Protein AF-A0ABC8UVY9-F1 (afdb_monomer_lite)

Foldseek 3Di:
DDDDDDPDDPPPPPPPPVVLVVVLVVLVVLLVVLVVVLVVLVPPPQDPPPPPDDDDDDDGRFPWDWDDDPPDTDTDGSVVSNVVSVVSNVVSVVVSVVSVVD

Structure (mmCIF, N/CA/C/O backbone):
data_AF-A0ABC8UVY9-F1
#
_entry.id   AF-A0ABC8UVY9-F1
#
loop_
_atom_site.group_PDB
_atom_site.id
_atom_site.type_symbol
_atom_site.label_atom_id
_atom_site.label_alt_id
_atom_site.label_comp_id
_atom_site.label_asym_id
_atom_site.label_entity_id
_atom_site.label_seq_id
_atom_site.pdbx_PDB_ins_code
_atom_site.Cartn_x
_atom_site.Cartn_y
_atom_site.Cartn_z
_atom_site.occupancy
_atom_site.B_iso_or_equiv
_atom_site.auth_seq_id
_atom_site.auth_comp_id
_atom_site.auth_asym_id
_atom_site.auth_atom_id
_atom_site.pdbx_PDB_model_num
ATOM 1 N N . MET A 1 1 ? -3.725 -18.138 -69.171 1.00 48.66 1 MET A N 1
ATOM 2 C CA . MET A 1 1 ? -2.659 -18.462 -68.197 1.00 48.66 1 MET A CA 1
ATOM 3 C C . MET A 1 1 ? -1.925 -17.174 -67.850 1.00 48.66 1 MET A C 1
ATOM 5 O O . MET A 1 1 ? -1.308 -16.625 -68.746 1.00 48.66 1 MET A O 1
ATOM 9 N N . ALA A 1 2 ? -2.069 -16.676 -66.618 1.00 41.44 2 ALA A N 1
ATOM 10 C CA . ALA A 1 2 ? -1.192 -15.714 -65.918 1.00 41.44 2 ALA A CA 1
ATOM 11 C C . ALA A 1 2 ? -1.902 -15.390 -64.587 1.00 41.44 2 ALA A C 1
ATOM 13 O O . ALA A 1 2 ? -2.942 -14.745 -64.586 1.00 41.44 2 ALA A O 1
ATOM 14 N N . ALA A 1 3 ? -1.631 -16.167 -63.540 1.00 43.88 3 ALA A N 1
ATOM 15 C CA . ALA A 1 3 ? -0.644 -15.879 -62.495 1.00 43.88 3 ALA A CA 1
ATOM 16 C C . ALA A 1 3 ? -1.180 -14.877 -61.452 1.00 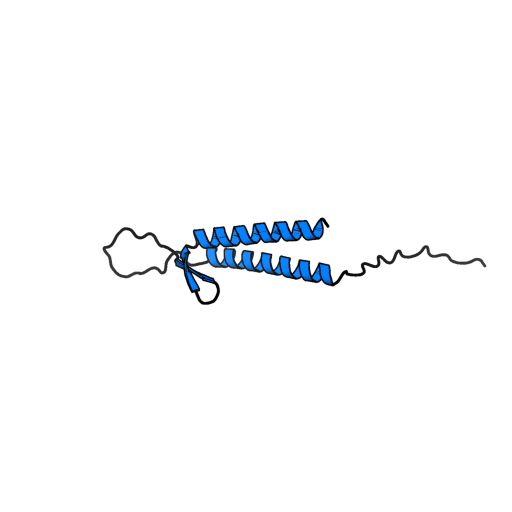43.88 3 ALA A C 1
ATOM 18 O O . ALA A 1 3 ? -1.256 -13.672 -61.662 1.00 43.88 3 ALA A O 1
ATOM 19 N N . THR A 1 4 ? -1.578 -15.468 -60.330 1.00 51.69 4 THR A N 1
ATOM 20 C CA . THR A 1 4 ? -1.939 -14.895 -59.035 1.00 51.69 4 THR A CA 1
ATOM 21 C C . THR A 1 4 ? -0.846 -14.008 -58.441 1.00 51.69 4 THR A C 1
ATOM 23 O O . THR A 1 4 ? 0.312 -14.416 -58.428 1.00 51.69 4 THR A O 1
ATOM 26 N N . SER A 1 5 ? -1.248 -12.912 -57.795 1.00 52.75 5 SER A N 1
ATOM 27 C CA . SER A 1 5 ? -0.478 -12.279 -56.717 1.00 52.75 5 SER A CA 1
ATOM 28 C C . SER A 1 5 ? -1.435 -11.874 -55.591 1.00 52.75 5 SER A C 1
ATOM 30 O O . SER A 1 5 ? -2.136 -10.874 -55.740 1.00 52.75 5 SER A O 1
ATOM 32 N N . PRO A 1 6 ? -1.518 -12.614 -54.472 1.00 52.72 6 PRO A N 1
ATOM 33 C CA . PRO A 1 6 ? -2.095 -12.073 -53.254 1.00 52.72 6 PRO A CA 1
ATOM 34 C C . PRO A 1 6 ? -1.045 -11.173 -52.598 1.00 52.72 6 PRO A C 1
ATOM 36 O O . PRO A 1 6 ? 0.035 -11.624 -52.212 1.00 52.72 6 PRO A O 1
ATOM 39 N N . SER A 1 7 ? -1.347 -9.881 -52.516 1.00 50.53 7 SER A N 1
ATOM 40 C CA . SER A 1 7 ? -0.548 -8.913 -51.772 1.00 50.53 7 SER A CA 1
ATOM 41 C C . SER A 1 7 ? -0.437 -9.362 -50.315 1.00 50.53 7 SER A C 1
ATOM 43 O O . SER A 1 7 ? -1.432 -9.594 -49.634 1.00 50.53 7 SER A O 1
ATOM 45 N N . SER A 1 8 ? 0.812 -9.529 -49.898 1.00 56.16 8 SER A N 1
ATOM 46 C CA . SER A 1 8 ? 1.312 -9.911 -48.583 1.00 56.16 8 SER A CA 1
ATOM 47 C C . SER A 1 8 ? 0.439 -9.467 -47.406 1.00 56.16 8 SER A C 1
ATOM 49 O O . SER A 1 8 ? 0.294 -8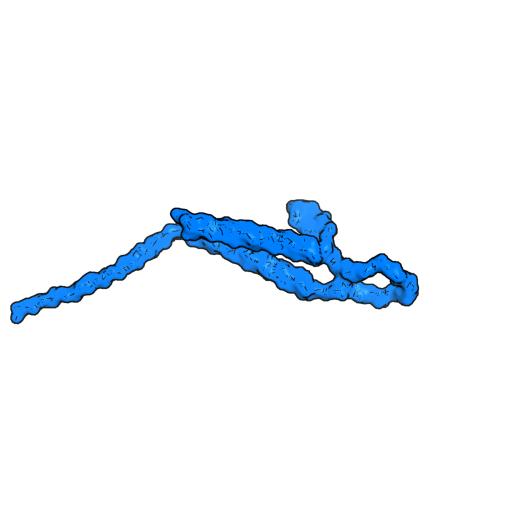.269 -47.157 1.00 56.16 8 SER A O 1
ATOM 51 N N . LEU A 1 9 ? -0.042 -10.447 -46.628 1.00 52.34 9 LEU A N 1
ATOM 52 C CA . LEU A 1 9 ? -0.383 -10.243 -45.223 1.00 52.34 9 LEU A CA 1
ATOM 53 C C . LEU A 1 9 ? 0.846 -9.647 -44.531 1.00 52.34 9 LEU A C 1
ATOM 55 O O . LEU A 1 9 ? 1.870 -10.313 -44.374 1.00 52.34 9 LEU A O 1
ATOM 59 N N . SER A 1 10 ? 0.733 -8.398 -44.098 1.00 52.00 10 SER A N 1
ATOM 60 C CA . SER A 1 10 ? 1.587 -7.823 -43.071 1.00 52.00 10 SER A CA 1
ATOM 61 C C . SER A 1 10 ? 1.306 -8.571 -41.772 1.00 52.00 10 SER A C 1
ATOM 63 O O . SER A 1 10 ? 0.450 -8.206 -40.970 1.00 52.00 10 SER A O 1
ATOM 65 N N . GLN A 1 11 ? 2.020 -9.679 -41.596 1.00 47.72 11 GLN A N 1
ATOM 66 C CA . GLN A 1 11 ? 2.151 -10.352 -40.321 1.00 47.72 11 GLN A CA 1
ATOM 67 C C . GLN A 1 11 ? 2.800 -9.336 -39.376 1.00 47.72 11 GLN A C 1
ATOM 69 O O . GLN A 1 11 ? 4.002 -9.082 -39.437 1.00 47.72 11 GLN A O 1
ATOM 74 N N . ALA A 1 12 ? 1.968 -8.671 -38.574 1.00 45.03 12 ALA A N 1
ATOM 75 C CA . ALA A 1 12 ? 2.414 -7.856 -37.463 1.00 45.03 12 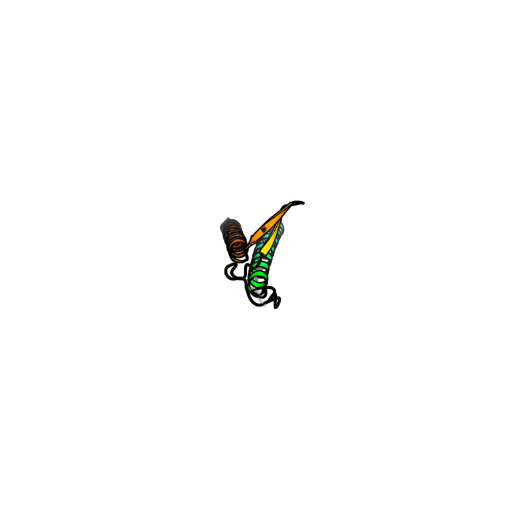ALA A CA 1
ATOM 76 C C . ALA A 1 12 ? 3.086 -8.806 -36.472 1.00 45.03 12 ALA A C 1
ATOM 78 O O . ALA A 1 12 ? 2.446 -9.401 -35.607 1.00 45.03 12 ALA A O 1
ATOM 79 N N . SER A 1 13 ? 4.385 -9.005 -36.659 1.00 51.16 13 SER A N 1
ATOM 80 C CA . SER A 1 13 ? 5.255 -9.650 -35.695 1.00 51.16 13 SER A CA 1
ATOM 81 C C . SER A 1 13 ? 5.330 -8.746 -34.469 1.00 51.16 13 SER A C 1
ATOM 83 O O . SER A 1 13 ? 6.254 -7.951 -34.327 1.00 51.16 13 SER A O 1
ATOM 85 N N . THR A 1 14 ? 4.350 -8.838 -33.570 1.00 55.94 14 THR A N 1
ATOM 86 C CA . THR A 1 14 ? 4.537 -8.418 -32.181 1.00 55.94 14 THR A CA 1
ATOM 87 C C . THR A 1 14 ? 5.421 -9.471 -31.531 1.00 55.94 14 THR A C 1
ATOM 89 O O . THR A 1 14 ? 4.949 -10.389 -30.861 1.00 55.94 14 THR A O 1
ATOM 92 N N . THR A 1 15 ? 6.723 -9.392 -31.797 1.00 51.47 15 THR A N 1
ATOM 93 C CA . THR A 1 15 ? 7.723 -10.025 -30.945 1.00 51.47 15 THR A CA 1
ATOM 94 C C . THR A 1 15 ? 7.579 -9.375 -29.579 1.00 51.47 15 THR A C 1
ATOM 96 O O . THR A 1 15 ? 8.012 -8.240 -29.383 1.00 51.47 15 THR A O 1
ATOM 99 N N . LEU A 1 16 ? 6.881 -10.068 -28.680 1.00 53.22 16 LEU A N 1
ATOM 100 C CA . LEU A 1 16 ? 6.769 -9.704 -27.278 1.00 53.22 16 LEU A CA 1
ATOM 101 C C . LEU A 1 16 ? 8.185 -9.553 -26.740 1.00 53.22 16 LEU A C 1
ATOM 103 O O . LEU A 1 16 ? 8.935 -10.532 -26.656 1.00 53.22 16 LEU A O 1
ATOM 107 N N . ASP A 1 17 ? 8.551 -8.331 -26.376 1.00 62.62 17 ASP A N 1
ATOM 108 C CA . ASP A 1 17 ? 9.674 -8.131 -25.483 1.00 62.62 17 ASP A CA 1
ATOM 109 C C . ASP A 1 17 ? 9.236 -8.643 -24.107 1.00 62.62 17 ASP A C 1
ATOM 111 O O . ASP A 1 17 ? 8.755 -7.895 -23.255 1.00 62.62 17 ASP A O 1
ATOM 115 N N . SER A 1 18 ? 9.336 -9.964 -23.933 1.00 73.44 18 SER A N 1
ATOM 116 C CA . SER A 1 18 ? 8.795 -10.711 -22.790 1.00 73.44 18 SER A CA 1
ATOM 117 C C . SER A 1 18 ? 9.259 -10.143 -21.444 1.00 73.44 18 SER A C 1
ATOM 119 O O . SER A 1 18 ? 8.572 -10.298 -20.437 1.00 73.44 18 SER A O 1
ATOM 121 N N . GLY A 1 19 ? 10.407 -9.454 -21.420 1.00 79.06 19 GLY A N 1
ATOM 122 C CA . GLY A 1 19 ? 10.904 -8.754 -20.241 1.00 79.06 19 GLY A CA 1
ATOM 123 C C . GLY A 1 19 ? 10.072 -7.522 -19.870 1.00 79.06 19 GLY A C 1
ATOM 124 O O . GLY A 1 19 ? 9.705 -7.366 -18.705 1.00 79.06 19 GLY A O 1
ATOM 125 N N . ARG A 1 20 ? 9.728 -6.662 -20.840 1.00 82.31 20 ARG A N 1
ATOM 126 C CA . ARG A 1 20 ? 8.894 -5.468 -20.601 1.00 82.31 20 ARG A CA 1
ATOM 127 C C . ARG A 1 20 ? 7.476 -5.841 -20.186 1.00 82.31 20 ARG A C 1
ATOM 129 O O . ARG A 1 20 ? 6.948 -5.256 -19.240 1.00 82.31 20 ARG A O 1
ATOM 136 N N . ASP A 1 21 ? 6.900 -6.857 -20.818 1.00 84.62 21 ASP A N 1
ATOM 137 C CA . ASP A 1 21 ? 5.554 -7.330 -20.488 1.00 84.62 21 ASP A CA 1
ATOM 138 C C . ASP A 1 21 ? 5.480 -7.913 -19.073 1.00 84.62 21 ASP A C 1
ATOM 140 O O . ASP A 1 21 ? 4.527 -7.643 -18.338 1.00 84.62 21 ASP A O 1
ATOM 144 N N . LEU A 1 22 ? 6.520 -8.635 -18.637 1.00 88.25 22 LEU A N 1
ATOM 145 C CA . LEU A 1 22 ? 6.610 -9.149 -17.272 1.00 88.25 22 LEU A CA 1
ATOM 146 C C . LEU A 1 22 ? 6.708 -8.014 -16.242 1.00 88.25 22 LEU A C 1
ATOM 148 O O . LEU A 1 22 ? 6.006 -8.039 -15.231 1.00 88.25 22 LEU A O 1
ATOM 152 N N . ILE A 1 23 ? 7.534 -6.996 -16.501 1.00 89.75 23 ILE A N 1
ATOM 153 C CA . ILE A 1 23 ? 7.666 -5.827 -15.615 1.00 89.75 23 ILE A CA 1
ATOM 154 C C . ILE A 1 23 ? 6.325 -5.089 -15.512 1.00 89.75 23 ILE A C 1
ATOM 156 O O . ILE A 1 23 ? 5.878 -4.762 -14.410 1.00 89.75 23 ILE A O 1
ATOM 160 N N . ASN A 1 24 ? 5.651 -4.876 -16.641 1.00 89.69 24 ASN A N 1
ATOM 161 C CA . ASN A 1 24 ? 4.336 -4.246 -16.682 1.00 89.69 24 ASN A CA 1
ATOM 162 C C . ASN A 1 24 ? 3.285 -5.063 -15.923 1.00 89.69 24 ASN A C 1
ATOM 164 O O . ASN A 1 24 ? 2.519 -4.49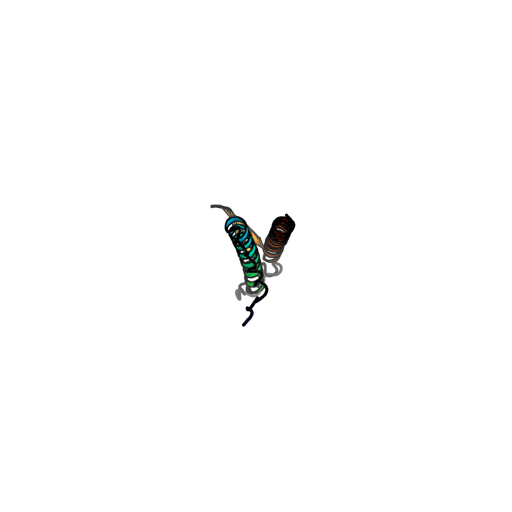9 -15.139 1.00 89.69 24 ASN A O 1
ATOM 168 N N . TRP A 1 25 ? 3.281 -6.388 -16.084 1.00 91.56 25 TRP A N 1
ATOM 169 C CA . TRP A 1 25 ? 2.394 -7.282 -15.343 1.00 91.56 25 TRP A CA 1
ATOM 170 C C . TRP A 1 25 ? 2.635 -7.222 -13.828 1.00 91.56 25 TRP A C 1
ATOM 172 O O . TRP A 1 25 ? 1.674 -7.123 -13.061 1.00 91.56 25 TRP A O 1
ATOM 182 N N . VAL A 1 26 ? 3.897 -7.205 -13.383 1.00 93.75 26 VAL A N 1
ATOM 183 C CA . VAL A 1 26 ? 4.251 -7.068 -11.958 1.00 93.75 26 VAL A CA 1
ATOM 184 C C . VAL A 1 26 ? 3.740 -5.740 -11.397 1.00 93.75 26 VAL A C 1
ATOM 186 O O . VAL A 1 26 ? 3.113 -5.715 -10.337 1.00 93.75 26 VAL A O 1
ATOM 189 N N . VAL A 1 27 ? 3.948 -4.633 -12.116 1.00 93.12 27 VAL A N 1
ATOM 190 C CA . VAL A 1 27 ? 3.495 -3.304 -11.675 1.00 93.12 27 VAL A CA 1
ATOM 191 C C . VAL A 1 27 ? 1.968 -3.222 -11.617 1.00 93.12 27 VAL A C 1
ATOM 193 O O . VAL A 1 27 ? 1.422 -2.719 -10.636 1.00 93.12 27 VAL A O 1
ATOM 196 N N . LEU A 1 28 ? 1.262 -3.750 -12.619 1.00 93.50 28 LEU A N 1
ATOM 197 C CA . LEU A 1 28 ? -0.204 -3.784 -12.630 1.00 93.50 28 LEU A CA 1
ATOM 198 C C . LEU A 1 28 ? -0.772 -4.654 -11.505 1.00 93.50 28 LEU A C 1
ATOM 200 O O . LEU A 1 28 ? -1.754 -4.273 -10.867 1.00 93.50 28 LEU A O 1
ATOM 204 N N . THR A 1 29 ? -0.142 -5.796 -11.229 1.00 94.31 29 THR A N 1
ATOM 205 C CA . THR A 1 29 ? -0.526 -6.675 -10.117 1.00 94.31 29 THR A CA 1
ATOM 206 C C . THR A 1 29 ? -0.362 -5.960 -8.778 1.00 94.31 29 THR A C 1
ATOM 208 O O . THR A 1 29 ? -1.252 -6.027 -7.932 1.00 94.31 29 THR A O 1
ATOM 211 N N . GLN A 1 30 ? 0.721 -5.194 -8.614 1.00 94.00 30 GLN A N 1
ATOM 212 C CA . GLN A 1 30 ? 0.948 -4.372 -7.426 1.00 94.00 30 GLN A CA 1
ATOM 213 C C . GLN A 1 30 ? -0.082 -3.239 -7.282 1.00 94.00 30 GLN A C 1
ATOM 215 O O . GLN A 1 30 ? -0.524 -2.945 -6.177 1.00 94.00 30 GLN A O 1
ATOM 220 N N . ILE A 1 31 ? -0.488 -2.590 -8.377 1.00 94.38 31 ILE A N 1
ATOM 221 C CA . ILE A 1 31 ? -1.546 -1.564 -8.336 1.00 94.38 31 ILE A CA 1
ATOM 222 C C . ILE A 1 31 ? -2.855 -2.181 -7.840 1.00 94.38 31 ILE A C 1
ATOM 224 O O . ILE A 1 31 ? -3.476 -1.646 -6.923 1.00 94.38 31 ILE A O 1
ATOM 228 N N . ARG A 1 32 ? -3.241 -3.329 -8.408 1.00 95.81 32 ARG A N 1
ATOM 229 C CA . ARG A 1 32 ? -4.476 -4.027 -8.032 1.00 95.81 32 ARG A CA 1
ATOM 230 C C . ARG A 1 32 ? -4.473 -4.465 -6.572 1.00 95.81 32 ARG A C 1
ATOM 232 O O . ARG A 1 32 ? -5.499 -4.338 -5.916 1.00 95.81 32 ARG A O 1
ATOM 239 N N . SER A 1 33 ? -3.349 -4.956 -6.048 1.00 95.19 33 SER A N 1
ATOM 240 C CA . SER A 1 33 ? -3.279 -5.371 -4.641 1.00 95.19 33 SER A CA 1
ATOM 241 C C . SER A 1 33 ? -3.495 -4.196 -3.682 1.00 95.19 33 SER A C 1
ATOM 243 O O . SER A 1 33 ? -4.238 -4.335 -2.714 1.00 95.19 33 SER A O 1
ATOM 245 N N . HIS A 1 34 ? -2.936 -3.022 -3.984 1.00 95.00 34 HIS A N 1
ATOM 246 C CA . HIS A 1 34 ? -3.186 -1.804 -3.209 1.00 95.00 34 HIS A CA 1
ATOM 247 C C . HIS A 1 34 ? -4.641 -1.316 -3.326 1.00 95.00 34 HIS A C 1
ATOM 249 O O . HIS A 1 34 ? -5.228 -0.880 -2.337 1.00 95.00 34 HIS A O 1
ATOM 255 N N . GLU A 1 35 ? -5.258 -1.421 -4.508 1.00 94.19 35 GLU A N 1
ATOM 256 C CA . GLU A 1 35 ? -6.680 -1.089 -4.701 1.00 94.19 35 GLU A CA 1
ATOM 257 C C . GLU A 1 35 ? -7.594 -2.009 -3.875 1.00 94.19 35 GLU A C 1
ATOM 259 O O . GLU A 1 35 ? -8.520 -1.531 -3.214 1.00 94.19 35 GLU A O 1
ATOM 264 N N . VAL A 1 36 ? -7.296 -3.313 -3.842 1.00 95.50 36 VAL A N 1
ATOM 265 C CA . VAL A 1 36 ? -8.001 -4.283 -2.989 1.00 95.50 36 VAL A CA 1
ATOM 266 C C . VAL A 1 36 ? -7.818 -3.941 -1.511 1.00 95.50 36 VAL A C 1
ATOM 268 O O . VAL A 1 36 ? -8.807 -3.894 -0.786 1.00 95.50 36 VAL A O 1
ATOM 271 N N . ALA A 1 37 ? -6.601 -3.610 -1.070 1.00 92.19 37 ALA A N 1
ATOM 272 C CA . ALA A 1 37 ? -6.345 -3.230 0.319 1.00 92.19 37 ALA A CA 1
ATOM 273 C C . ALA A 1 37 ? -7.172 -2.006 0.755 1.00 92.19 37 ALA A C 1
ATOM 275 O O . ALA A 1 37 ? -7.708 -1.985 1.861 1.00 92.19 37 ALA A O 1
ATOM 276 N N . ILE A 1 38 ? -7.339 -1.001 -0.114 1.00 92.94 38 ILE A N 1
ATOM 277 C CA . ILE A 1 38 ? -8.218 0.148 0.160 1.00 92.94 38 ILE A CA 1
ATOM 278 C C . ILE A 1 38 ? -9.681 -0.288 0.271 1.00 92.94 38 ILE A C 1
ATOM 280 O O . ILE A 1 38 ? -10.382 0.150 1.185 1.00 92.94 38 ILE A O 1
ATOM 284 N N . ALA A 1 39 ? -10.155 -1.137 -0.642 1.00 92.62 39 ALA A N 1
ATOM 285 C CA . ALA A 1 39 ? -11.523 -1.646 -0.596 1.00 92.62 39 ALA A CA 1
ATOM 286 C C . ALA A 1 39 ? -11.788 -2.435 0.698 1.00 92.62 39 ALA A C 1
ATOM 288 O O . ALA A 1 39 ? -12.813 -2.228 1.346 1.00 92.62 39 ALA A O 1
ATOM 289 N N . GLU A 1 40 ? -10.838 -3.272 1.118 1.00 91.19 40 GLU A N 1
ATOM 290 C CA . GLU A 1 40 ? -10.900 -4.015 2.378 1.00 91.19 40 GLU A CA 1
ATOM 291 C C . GLU A 1 40 ? -10.884 -3.082 3.591 1.00 91.19 40 GLU A C 1
ATOM 293 O O . GLU A 1 40 ? -11.730 -3.225 4.472 1.00 91.19 40 GLU A O 1
ATOM 298 N N . LEU A 1 41 ? -9.988 -2.086 3.615 1.00 89.06 41 LEU A N 1
ATOM 299 C CA . LEU A 1 41 ? -9.919 -1.068 4.669 1.00 89.06 41 LEU A CA 1
ATOM 300 C C . LEU A 1 41 ? -11.237 -0.296 4.810 1.00 89.06 41 LEU A C 1
ATOM 302 O O . LEU A 1 41 ? -11.679 -0.039 5.931 1.00 89.06 41 LEU A O 1
ATOM 306 N N . ASN A 1 42 ? -11.872 0.053 3.690 1.00 87.88 42 ASN A N 1
ATOM 307 C CA . ASN A 1 42 ? -13.159 0.750 3.667 1.00 87.88 42 ASN A CA 1
ATOM 308 C C . ASN A 1 42 ? -14.328 -0.144 4.097 1.00 87.88 42 ASN A C 1
ATOM 310 O O . ASN A 1 42 ? -15.315 0.362 4.626 1.00 87.88 42 ASN A O 1
ATOM 314 N N . ASN A 1 43 ? -14.215 -1.457 3.893 1.00 87.44 43 ASN A N 1
ATOM 315 C CA . ASN A 1 43 ? -15.216 -2.431 4.319 1.00 87.44 43 ASN A CA 1
ATOM 316 C C . ASN A 1 43 ? -15.000 -2.919 5.765 1.00 87.44 43 ASN A C 1
ATOM 318 O O . ASN A 1 43 ? -15.738 -3.781 6.248 1.00 87.44 43 ASN A O 1
ATOM 322 N N . LEU A 1 44 ? -13.999 -2.388 6.480 1.00 82.75 44 LEU A N 1
ATOM 323 C CA . LEU A 1 44 ? -13.821 -2.703 7.892 1.00 82.75 44 LEU A CA 1
ATOM 324 C C . LEU A 1 44 ? -15.003 -2.156 8.705 1.00 82.75 44 LEU A C 1
ATOM 326 O O . LEU A 1 44 ? -15.376 -0.987 8.561 1.00 82.75 44 LEU A O 1
ATOM 330 N N . PRO A 1 45 ? -15.579 -2.963 9.612 1.00 76.94 45 PRO A N 1
ATOM 331 C CA . PRO A 1 45 ? -16.689 -2.517 10.438 1.00 76.94 45 PRO A CA 1
ATOM 332 C C . PRO A 1 45 ? -16.253 -1.324 11.293 1.00 76.94 45 PRO A C 1
ATOM 334 O O . PRO A 1 45 ? -15.253 -1.399 12.008 1.00 76.94 45 PRO A O 1
ATOM 337 N N . SER A 1 46 ? -17.017 -0.228 11.239 1.00 63.41 46 SER A N 1
ATOM 338 C CA . SER A 1 46 ? -16.776 0.940 12.087 1.00 63.41 46 SER A CA 1
ATOM 339 C C . SER A 1 46 ? -17.042 0.600 13.547 1.00 63.41 46 SER A C 1
ATOM 341 O O . SER A 1 46 ? -18.178 0.559 14.009 1.00 63.41 46 SER A O 1
ATOM 343 N N . SER A 1 47 ? -15.952 0.349 14.264 1.00 62.25 47 SER A N 1
ATOM 344 C CA . SER A 1 47 ? -15.860 -0.138 15.631 1.00 62.25 47 SER A CA 1
ATOM 345 C C . SER A 1 47 ? -16.353 -1.570 15.848 1.00 62.25 47 SER A C 1
ATOM 347 O O . SER A 1 47 ? -17.501 -1.940 15.609 1.00 62.25 47 SER A O 1
ATOM 349 N N . ARG A 1 48 ? -15.475 -2.361 16.476 1.00 59.03 48 ARG A N 1
ATOM 350 C CA . ARG A 1 48 ? -15.901 -3.363 17.453 1.00 59.03 48 ARG A CA 1
ATOM 351 C C . ARG A 1 48 ? -16.759 -2.637 18.480 1.00 59.03 48 ARG A C 1
ATOM 353 O O . ARG A 1 48 ? -16.234 -1.975 19.376 1.00 59.03 48 ARG A O 1
ATOM 360 N N . LEU A 1 49 ? -18.067 -2.739 18.300 1.00 47.00 49 LEU A N 1
ATOM 361 C CA . LEU A 1 49 ? -19.091 -2.226 19.187 1.00 47.00 49 LEU A CA 1
ATOM 362 C C . LEU A 1 49 ? -18.916 -2.938 20.537 1.00 47.00 49 LEU A C 1
ATOM 364 O O . LEU A 1 49 ? -19.506 -3.987 20.790 1.00 47.00 49 LEU A O 1
ATOM 368 N N . ARG A 1 50 ? -18.047 -2.403 21.407 1.00 49.50 50 ARG A N 1
ATOM 369 C CA . ARG A 1 50 ? -18.036 -2.738 22.832 1.00 49.50 50 ARG A CA 1
ATOM 370 C C . ARG A 1 50 ? -19.379 -2.255 23.381 1.00 49.50 50 ARG A C 1
ATOM 372 O O . ARG A 1 50 ? -19.480 -1.153 23.905 1.00 49.50 50 ARG A O 1
ATOM 379 N N . LYS A 1 51 ? -20.421 -3.087 23.272 1.00 48.84 51 LYS A N 1
ATOM 380 C CA . LYS A 1 51 ? -21.589 -3.024 24.162 1.00 48.84 51 LYS A CA 1
ATOM 381 C C . LYS A 1 51 ? -21.144 -3.483 25.547 1.00 48.84 51 LYS A C 1
ATOM 383 O O . LYS A 1 51 ? -21.572 -4.522 26.025 1.00 48.84 51 LYS A O 1
ATOM 388 N N . LEU A 1 52 ? -20.229 -2.758 26.173 1.00 50.19 52 LEU A N 1
ATOM 389 C CA . LEU A 1 52 ? -19.940 -2.944 27.581 1.00 50.19 52 LEU A CA 1
ATOM 390 C C . LEU A 1 52 ? -20.000 -1.574 28.237 1.00 50.19 52 LEU A C 1
ATOM 392 O O . LEU A 1 52 ? -19.119 -0.739 28.078 1.00 50.19 52 LEU A O 1
ATOM 396 N N . THR A 1 53 ? -21.114 -1.430 28.949 1.00 48.53 53 THR A N 1
ATOM 397 C CA . THR A 1 53 ? -21.391 -0.510 30.046 1.00 48.53 53 THR A CA 1
ATOM 398 C C . THR A 1 53 ? -21.585 0.957 29.679 1.00 48.53 53 THR A C 1
ATOM 400 O O . THR A 1 53 ? -20.675 1.672 29.269 1.00 48.53 53 THR A O 1
ATOM 403 N N . SER A 1 54 ? -22.812 1.412 29.932 1.00 54.75 54 SER A N 1
ATOM 404 C CA . SER A 1 54 ? -23.144 2.800 30.221 1.00 54.75 54 SER A CA 1
ATOM 405 C C . SER A 1 54 ? -22.044 3.461 31.057 1.00 54.75 54 SER A C 1
ATOM 407 O O . SER A 1 54 ? -21.679 2.909 32.095 1.00 54.75 54 SER A O 1
ATOM 409 N N . LYS A 1 55 ? -21.623 4.669 30.652 1.00 62.50 55 LYS A N 1
ATOM 410 C CA . LYS A 1 55 ? -20.770 5.616 31.403 1.00 62.50 55 LYS A CA 1
ATOM 411 C C . LYS A 1 55 ? -19.258 5.568 31.095 1.00 62.50 55 LYS A C 1
ATOM 413 O O . LYS A 1 55 ? -18.448 5.298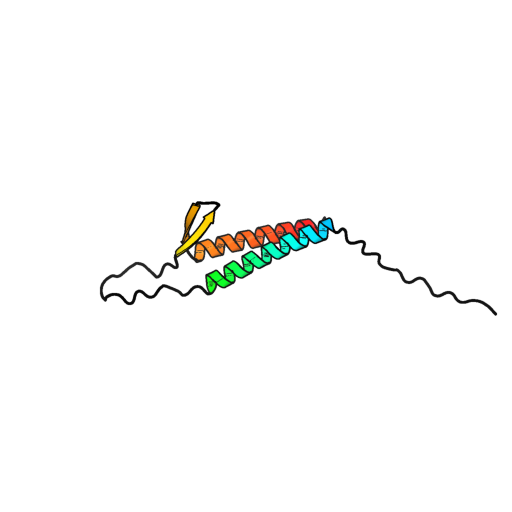 31.968 1.00 62.50 55 LYS A O 1
ATOM 418 N N . ALA A 1 56 ? -18.885 5.959 29.872 1.00 54.53 56 ALA A N 1
ATOM 419 C CA . ALA A 1 56 ? -17.656 6.722 29.598 1.00 54.53 56 ALA A CA 1
ATOM 420 C C . ALA A 1 56 ? -17.772 7.449 28.238 1.00 54.53 56 ALA A C 1
ATOM 422 O O . ALA A 1 56 ? -18.021 6.785 27.230 1.00 54.53 56 ALA A O 1
ATOM 423 N N . PRO A 1 57 ? -17.621 8.786 28.166 1.00 60.44 57 PRO A N 1
ATOM 424 C CA . PRO A 1 57 ? -17.564 9.505 26.901 1.00 60.44 57 PRO A CA 1
ATOM 425 C C . PRO A 1 57 ? -16.112 9.630 26.402 1.00 60.44 57 PRO A C 1
ATOM 427 O O . PRO A 1 57 ? -15.171 9.646 27.190 1.00 60.44 57 PRO A O 1
ATOM 430 N N . PHE A 1 58 ? -15.963 9.822 25.087 1.00 45.50 58 PHE A N 1
ATOM 431 C CA . PHE A 1 58 ? -14.805 10.472 24.451 1.00 45.50 58 PHE A CA 1
ATOM 432 C C . PHE A 1 58 ? -13.612 9.629 23.955 1.00 45.50 58 PHE A C 1
ATOM 434 O O . PHE A 1 58 ? -12.487 10.111 23.916 1.00 45.50 58 PHE A O 1
ATOM 441 N N . PHE A 1 59 ? -13.825 8.420 23.435 1.00 47.38 59 PHE A N 1
ATOM 442 C CA . PHE A 1 59 ? -12.922 7.925 22.385 1.00 47.38 59 PHE A CA 1
ATOM 443 C C . PHE A 1 59 ? -13.756 7.413 21.220 1.00 47.38 59 PHE A C 1
ATOM 445 O O . PHE A 1 59 ? -14.262 6.293 21.226 1.00 47.38 59 PHE A O 1
ATOM 452 N N . SER A 1 60 ? -13.961 8.306 20.250 1.00 50.06 60 SER A N 1
ATOM 453 C CA . SER A 1 60 ? -14.576 7.998 18.964 1.00 50.06 60 SER A CA 1
ATOM 454 C C . SER A 1 60 ? -13.923 6.742 18.392 1.00 50.06 60 SER A C 1
ATOM 456 O O . SER A 1 60 ? -12.721 6.750 18.148 1.00 50.06 60 SER A O 1
ATOM 458 N N . SER A 1 61 ? -14.705 5.662 18.282 1.00 56.97 61 SER A N 1
ATOM 459 C CA . SER A 1 61 ? -14.613 4.594 17.278 1.00 56.97 61 SER A CA 1
ATOM 460 C C . SER A 1 61 ? -13.364 4.676 16.379 1.00 56.97 61 SER A C 1
ATOM 462 O O . SER A 1 61 ? -13.433 5.056 15.210 1.00 56.97 61 SER A O 1
ATOM 464 N N . TYR A 1 62 ? -12.196 4.334 16.915 1.00 63.38 62 TYR A N 1
ATOM 465 C CA . TYR A 1 62 ? -10.967 4.305 16.139 1.00 63.38 62 TYR A CA 1
ATOM 466 C C . TYR A 1 62 ? -10.808 2.881 15.617 1.00 63.38 62 TYR A C 1
ATOM 468 O O . TYR A 1 62 ? -10.531 1.945 16.368 1.00 63.38 62 TYR A O 1
ATOM 476 N N . ASN A 1 63 ? -11.026 2.699 14.316 1.00 72.31 63 ASN A N 1
ATOM 477 C CA . ASN A 1 63 ? -10.648 1.465 13.637 1.00 72.31 63 ASN A CA 1
ATOM 478 C C . ASN A 1 63 ? -9.119 1.427 13.577 1.00 72.31 63 ASN A C 1
ATOM 480 O O . ASN A 1 63 ? -8.500 1.954 12.648 1.00 72.31 63 ASN A O 1
ATOM 484 N N . ALA A 1 64 ? -8.516 0.895 14.639 1.00 80.25 64 ALA A N 1
ATOM 485 C CA . ALA A 1 64 ? -7.091 0.629 14.684 1.00 80.25 64 ALA A CA 1
ATOM 486 C C . ALA A 1 64 ? -6.772 -0.502 13.703 1.00 80.25 64 ALA A C 1
ATOM 488 O O . ALA A 1 64 ? -7.355 -1.584 13.789 1.00 80.25 64 ALA A O 1
ATOM 489 N N . VAL A 1 65 ? -5.841 -0.240 12.793 1.00 85.00 65 VAL A N 1
ATOM 490 C CA . VAL A 1 65 ? -5.274 -1.220 11.863 1.00 85.00 65 VAL A CA 1
ATOM 491 C C . VAL A 1 65 ? -3.769 -1.277 12.083 1.00 85.00 65 VAL A C 1
ATOM 493 O O . VAL A 1 65 ? -3.165 -0.313 12.556 1.00 85.00 65 VAL A O 1
ATOM 496 N N . TYR A 1 66 ? -3.159 -2.416 11.777 1.00 88.69 66 TYR A N 1
ATOM 497 C CA . TYR A 1 66 ? -1.730 -2.619 11.982 1.00 88.69 66 TYR A CA 1
ATOM 498 C C . TYR A 1 66 ? -1.021 -2.636 10.639 1.00 88.69 66 TYR A C 1
ATOM 500 O O . TYR A 1 66 ? -1.380 -3.405 9.752 1.00 88.69 66 TYR A O 1
ATOM 508 N N . GLN A 1 67 ? -0.005 -1.793 10.504 1.00 88.81 67 GLN A N 1
ATOM 509 C CA . GLN A 1 67 ? 0.902 -1.828 9.369 1.00 88.81 67 GLN A CA 1
ATOM 510 C C . GLN A 1 67 ? 2.120 -2.678 9.728 1.00 88.81 67 GLN A C 1
ATOM 512 O O . GLN A 1 67 ? 2.771 -2.428 10.744 1.00 88.81 67 GLN A O 1
ATOM 517 N N . ILE A 1 68 ? 2.428 -3.666 8.890 1.00 89.12 68 ILE A N 1
ATOM 518 C CA . ILE A 1 68 ? 3.558 -4.579 9.081 1.00 89.12 68 ILE A CA 1
ATOM 519 C C . ILE A 1 68 ? 4.738 -4.085 8.246 1.00 89.12 68 ILE A C 1
ATOM 521 O O . ILE A 1 68 ? 4.603 -3.853 7.045 1.00 89.12 68 ILE A O 1
ATOM 525 N N . ASN A 1 69 ? 5.898 -3.931 8.879 1.00 88.75 69 ASN A N 1
ATOM 526 C CA . ASN A 1 69 ? 7.160 -3.651 8.206 1.00 88.75 69 ASN A CA 1
ATOM 527 C C . ASN A 1 69 ? 8.232 -4.614 8.735 1.00 88.75 69 ASN A C 1
ATOM 529 O O . ASN A 1 69 ? 8.782 -4.417 9.822 1.00 88.75 69 ASN A O 1
ATOM 533 N N . GLY A 1 70 ? 8.474 -5.698 7.992 1.00 89.38 70 GLY A N 1
ATOM 534 C CA . GLY A 1 70 ? 9.275 -6.823 8.477 1.00 89.38 70 GLY A CA 1
ATOM 535 C C . GLY A 1 70 ? 8.639 -7.450 9.720 1.00 89.38 70 GLY A C 1
ATOM 536 O O . GLY A 1 70 ? 7.468 -7.816 9.695 1.00 89.38 70 GLY A O 1
ATOM 537 N N . ASN A 1 71 ? 9.393 -7.518 10.820 1.00 93.19 71 ASN A N 1
ATOM 538 C CA . ASN A 1 71 ? 8.909 -8.034 12.109 1.00 93.19 71 ASN A CA 1
ATOM 539 C C . ASN A 1 71 ? 8.226 -6.980 13.001 1.00 93.19 71 ASN A C 1
ATOM 541 O O . ASN A 1 71 ? 7.857 -7.293 14.133 1.00 93.19 71 ASN A O 1
ATOM 545 N N . ILE A 1 72 ? 8.088 -5.730 12.546 1.00 93.75 72 ILE A N 1
ATOM 546 C CA . ILE A 1 72 ? 7.563 -4.633 13.368 1.00 93.75 72 ILE A CA 1
ATOM 547 C C . ILE A 1 72 ? 6.134 -4.291 12.945 1.00 93.75 72 ILE A C 1
ATOM 549 O O . ILE A 1 72 ? 5.846 -4.112 11.760 1.00 93.75 72 ILE A O 1
ATOM 553 N N . PHE A 1 73 ? 5.254 -4.154 13.939 1.00 89.88 73 PHE A N 1
ATOM 554 C CA . PHE A 1 73 ? 3.850 -3.790 13.769 1.00 89.88 73 PHE A CA 1
ATOM 555 C C . PHE A 1 73 ? 3.612 -2.368 14.283 1.00 89.88 73 PHE A C 1
ATOM 557 O O . PHE A 1 73 ? 3.825 -2.082 15.461 1.00 89.88 73 PHE A O 1
ATOM 564 N N . PHE A 1 74 ? 3.125 -1.479 13.420 1.00 89.25 74 PHE A N 1
ATOM 565 C CA . PHE A 1 74 ? 2.765 -0.109 13.780 1.00 89.25 74 PHE A CA 1
ATOM 566 C C . PHE A 1 74 ? 1.246 0.032 13.855 1.00 89.25 74 PHE A C 1
ATOM 568 O O . PHE A 1 74 ? 0.544 -0.228 12.878 1.00 89.25 74 PHE A O 1
ATOM 575 N N . CYS A 1 75 ? 0.731 0.461 15.009 1.00 88.69 75 CYS A N 1
ATOM 576 C CA . CYS A 1 75 ? -0.684 0.795 15.150 1.00 88.69 75 CYS A CA 1
ATOM 577 C C . CYS A 1 75 ? -0.981 2.102 14.401 1.00 88.69 75 CYS A C 1
ATOM 579 O O . CYS A 1 75 ? -0.344 3.130 14.643 1.00 88.69 75 CYS A O 1
ATOM 581 N N . THR A 1 76 ? -1.951 2.067 13.493 1.00 88.50 76 THR A N 1
ATOM 582 C CA . THR A 1 76 ? -2.402 3.219 12.713 1.00 88.50 76 THR A CA 1
ATOM 583 C C . THR A 1 76 ? -3.929 3.230 12.602 1.00 88.50 76 THR A C 1
ATOM 585 O O . THR A 1 76 ? -4.618 2.360 13.133 1.00 88.50 76 THR A O 1
ATOM 588 N N . THR A 1 77 ? -4.486 4.250 11.956 1.00 88.06 77 THR A N 1
ATOM 589 C CA . THR A 1 77 ? -5.931 4.373 11.722 1.00 88.06 77 THR A CA 1
ATOM 590 C C . THR A 1 77 ? -6.271 4.018 10.280 1.00 88.06 77 THR A C 1
ATOM 592 O O . THR A 1 77 ? -5.446 4.217 9.388 1.00 88.06 77 THR A O 1
ATOM 595 N N . VAL A 1 78 ? -7.504 3.565 10.025 1.00 87.12 78 VAL A N 1
ATOM 596 C CA . VAL A 1 78 ? -8.002 3.301 8.657 1.00 87.12 78 VAL A CA 1
ATOM 597 C C . VAL A 1 78 ? -7.772 4.490 7.720 1.00 87.12 78 VAL A C 1
ATOM 599 O O . VAL A 1 78 ? -7.327 4.300 6.595 1.00 87.12 78 VAL A O 1
ATOM 602 N N . GLN A 1 79 ? -7.981 5.723 8.191 1.00 88.56 79 GLN A N 1
ATOM 603 C CA . GLN A 1 79 ? -7.744 6.931 7.389 1.00 88.56 79 GLN A CA 1
ATOM 604 C C . GLN A 1 79 ? -6.275 7.070 6.963 1.00 88.56 79 GLN A C 1
ATOM 606 O O . GLN A 1 79 ? -5.982 7.317 5.793 1.00 88.56 79 GLN A O 1
ATOM 611 N N . LYS A 1 80 ? -5.337 6.879 7.902 1.00 89.88 80 LYS A N 1
ATOM 612 C CA . LYS A 1 80 ? -3.898 6.942 7.612 1.00 89.88 80 LYS A CA 1
ATOM 613 C C . LYS A 1 80 ? -3.451 5.792 6.712 1.00 89.88 80 LYS A C 1
ATOM 615 O O . LYS A 1 80 ? -2.658 6.025 5.806 1.00 89.88 80 LYS A O 1
ATOM 620 N N . ALA A 1 81 ? -3.970 4.586 6.937 1.00 89.88 81 ALA A N 1
ATOM 621 C CA . ALA A 1 81 ? -3.695 3.428 6.093 1.00 89.88 81 ALA A CA 1
ATOM 622 C C . ALA A 1 81 ? -4.207 3.647 4.660 1.00 89.88 81 ALA A C 1
ATOM 624 O O . ALA A 1 81 ? -3.461 3.452 3.710 1.00 89.88 81 ALA A O 1
ATOM 625 N N . THR A 1 82 ? -5.419 4.180 4.500 1.00 91.44 82 THR A N 1
ATOM 626 C CA . THR A 1 82 ? -6.001 4.491 3.184 1.00 91.44 82 THR A CA 1
ATOM 627 C C . THR A 1 82 ? -5.164 5.521 2.429 1.00 91.44 82 THR A C 1
ATOM 629 O O . THR A 1 82 ? -4.825 5.318 1.267 1.00 91.44 82 THR A O 1
ATOM 632 N N . ALA A 1 83 ? -4.758 6.608 3.095 1.00 93.12 83 ALA A N 1
ATOM 633 C CA . ALA A 1 83 ? -3.887 7.612 2.484 1.00 93.12 83 ALA A CA 1
ATOM 634 C C . ALA A 1 83 ? -2.510 7.041 2.099 1.00 93.12 83 ALA A C 1
ATOM 636 O O . ALA A 1 83 ? -1.911 7.472 1.113 1.00 93.12 83 ALA A O 1
ATOM 637 N N . PHE A 1 84 ? -1.995 6.079 2.868 1.00 92.88 84 PHE A N 1
ATOM 638 C CA . PHE A 1 84 ? -0.744 5.394 2.558 1.00 92.88 84 PHE A CA 1
ATOM 639 C C . PHE A 1 84 ? -0.873 4.501 1.317 1.00 92.88 84 PHE A C 1
ATOM 641 O O . PHE A 1 84 ? -0.051 4.619 0.407 1.00 92.88 84 PHE A O 1
ATOM 648 N N . GLU A 1 85 ? -1.913 3.669 1.249 1.00 93.56 85 GLU A N 1
ATOM 649 C CA . GLU A 1 85 ? -2.194 2.816 0.088 1.00 93.56 85 GLU A CA 1
ATOM 650 C C . GLU A 1 85 ? -2.454 3.652 -1.175 1.00 93.56 85 GLU A C 1
ATOM 652 O O . GLU A 1 85 ? -1.911 3.358 -2.240 1.00 93.56 85 GLU A O 1
ATOM 657 N N . GLN A 1 86 ? -3.171 4.775 -1.057 1.00 95.06 86 GLN A N 1
ATOM 658 C CA . GLN A 1 86 ? -3.411 5.678 -2.186 1.00 95.06 86 GLN A CA 1
ATOM 659 C C . GLN A 1 86 ? -2.100 6.231 -2.762 1.00 95.06 86 GLN A C 1
ATOM 661 O O . GLN A 1 86 ? -1.871 6.173 -3.969 1.00 95.06 86 GLN A O 1
ATOM 666 N N . ARG A 1 87 ? -1.174 6.672 -1.900 1.00 95.62 87 ARG A N 1
ATOM 667 C CA . ARG A 1 87 ? 0.157 7.129 -2.339 1.00 95.62 87 ARG A CA 1
ATOM 668 C C . ARG A 1 87 ? 0.946 6.028 -3.057 1.00 95.62 87 ARG A C 1
ATOM 670 O O . ARG A 1 87 ? 1.728 6.325 -3.966 1.00 95.62 87 ARG A O 1
ATOM 677 N N . LYS A 1 88 ? 0.779 4.763 -2.653 1.00 94.38 88 LYS A N 1
ATOM 678 C CA . LYS A 1 88 ? 1.422 3.613 -3.311 1.00 94.38 88 LYS A CA 1
ATOM 679 C C . LYS A 1 88 ? 0.852 3.378 -4.703 1.00 94.38 88 LYS A C 1
ATOM 681 O O . LYS A 1 88 ? 1.637 3.189 -5.634 1.00 94.38 88 LYS A O 1
ATOM 686 N N . ILE A 1 89 ? -0.467 3.474 -4.854 1.00 95.88 89 ILE A N 1
ATOM 687 C CA . ILE A 1 89 ? -1.147 3.413 -6.153 1.00 95.88 89 ILE A CA 1
ATOM 688 C C . ILE A 1 89 ? -0.632 4.516 -7.076 1.00 95.88 89 ILE A C 1
ATOM 690 O O . ILE A 1 89 ? -0.217 4.216 -8.193 1.00 95.88 89 ILE A O 1
ATOM 694 N N . ASP A 1 90 ? -0.591 5.765 -6.611 1.00 96.44 90 ASP A N 1
ATOM 695 C CA . ASP A 1 90 ? -0.165 6.908 -7.429 1.00 96.44 90 ASP A CA 1
ATOM 696 C C . ASP A 1 90 ? 1.286 6.739 -7.907 1.00 96.44 90 ASP A C 1
ATOM 698 O O . ASP A 1 90 ? 1.602 6.925 -9.084 1.00 96.44 90 ASP A O 1
ATOM 702 N N . THR A 1 91 ? 2.166 6.283 -7.010 1.00 95.50 91 THR A N 1
ATOM 703 C CA . THR A 1 91 ? 3.568 5.987 -7.337 1.00 95.50 91 THR A CA 1
ATOM 704 C C . THR A 1 91 ? 3.684 4.857 -8.363 1.00 95.50 91 THR A C 1
ATOM 706 O O . THR A 1 91 ? 4.497 4.932 -9.285 1.00 95.50 91 THR A O 1
ATOM 709 N N . ALA A 1 92 ? 2.897 3.791 -8.212 1.00 93.50 92 ALA A N 1
ATOM 710 C CA . ALA A 1 92 ? 2.925 2.649 -9.118 1.00 93.50 92 ALA A CA 1
ATOM 711 C C . ALA A 1 92 ? 2.335 2.995 -10.497 1.00 93.50 92 ALA A C 1
ATOM 713 O O . ALA A 1 92 ? 2.918 2.615 -11.511 1.00 93.50 92 ALA A O 1
ATOM 714 N N . LYS A 1 93 ? 1.260 3.792 -10.551 1.00 94.44 93 LYS A N 1
ATOM 715 C CA . LYS A 1 93 ? 0.677 4.318 -11.797 1.00 94.44 93 LYS A CA 1
ATOM 716 C C . LYS A 1 93 ? 1.660 5.229 -12.535 1.00 94.44 93 LYS A C 1
ATOM 718 O O . LYS A 1 93 ? 1.844 5.061 -13.737 1.00 94.44 93 LYS A O 1
ATOM 723 N N . ALA A 1 94 ? 2.366 6.112 -11.824 1.00 94.38 94 ALA A N 1
ATOM 724 C CA . ALA A 1 94 ? 3.413 6.947 -12.418 1.00 94.38 94 ALA A CA 1
ATOM 725 C C . ALA A 1 94 ? 4.577 6.111 -12.985 1.00 94.38 94 ALA A C 1
ATOM 727 O O . ALA A 1 94 ? 5.061 6.378 -14.086 1.00 94.38 94 ALA A O 1
ATOM 728 N N . LYS A 1 95 ? 5.008 5.060 -12.270 1.00 91.94 95 LYS A N 1
ATOM 729 C CA . LYS A 1 95 ? 6.023 4.115 -12.771 1.00 91.94 95 LYS A CA 1
ATOM 730 C C . LYS A 1 95 ? 5.550 3.373 -14.019 1.00 91.94 95 LYS A C 1
ATOM 732 O O . LYS A 1 95 ? 6.309 3.279 -14.974 1.00 91.94 95 LYS A O 1
ATOM 737 N N . PHE A 1 96 ? 4.311 2.884 -14.020 1.00 91.12 96 PHE A N 1
ATOM 738 C CA . PHE A 1 96 ? 3.715 2.201 -15.168 1.00 91.12 96 PHE A CA 1
ATOM 739 C C . PHE A 1 96 ? 3.658 3.107 -16.404 1.00 91.12 96 PHE A C 1
ATOM 741 O O . PHE A 1 96 ? 4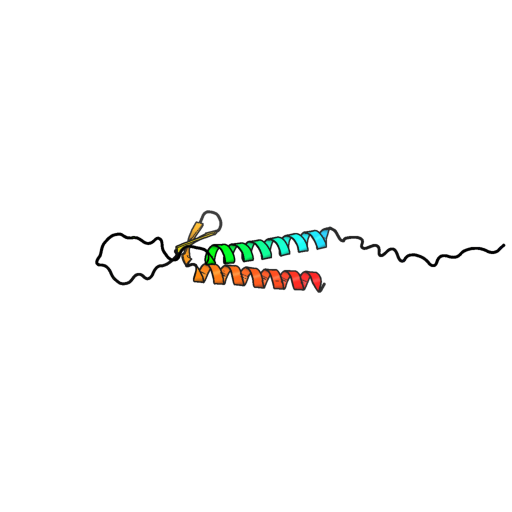.069 2.704 -17.485 1.00 91.12 96 PHE A O 1
ATOM 748 N N . GLN A 1 97 ? 3.224 4.360 -16.237 1.00 91.12 97 GLN A N 1
ATOM 749 C CA . GLN A 1 97 ? 3.234 5.343 -17.322 1.00 91.12 97 GLN A CA 1
ATOM 750 C C . GLN A 1 97 ? 4.648 5.573 -17.858 1.00 91.12 97 GLN A C 1
ATOM 752 O O . GLN A 1 97 ? 4.851 5.533 -19.063 1.00 91.12 97 GLN A O 1
ATOM 757 N N . LYS A 1 98 ? 5.643 5.736 -16.978 1.00 91.69 98 LYS A N 1
ATOM 758 C CA . LYS A 1 98 ? 7.040 5.919 -17.394 1.00 91.69 98 LYS A CA 1
ATOM 759 C C . LYS A 1 98 ? 7.582 4.738 -18.209 1.00 91.69 98 LYS A C 1
ATOM 761 O O . LYS A 1 98 ? 8.335 4.967 -19.146 1.00 91.69 98 LYS A O 1
ATOM 766 N N . LEU A 1 99 ? 7.218 3.506 -17.851 1.00 87.56 99 LEU A N 1
ATOM 767 C CA . LEU A 1 99 ? 7.639 2.297 -18.568 1.00 87.56 99 LEU A CA 1
ATOM 768 C C . LEU A 1 99 ? 6.978 2.160 -19.945 1.00 87.56 99 LEU A C 1
ATOM 770 O O . LEU A 1 99 ? 7.590 1.598 -20.844 1.00 87.56 99 LEU A O 1
ATOM 774 N N . ASN A 1 100 ? 5.765 2.689 -20.113 1.00 85.38 100 ASN A N 1
ATOM 775 C CA . ASN A 1 100 ? 5.041 2.659 -21.388 1.00 85.38 100 ASN A CA 1
ATOM 776 C C . ASN A 1 100 ? 5.347 3.852 -22.303 1.00 85.38 100 ASN A C 1
ATOM 778 O O . ASN A 1 100 ? 5.051 3.795 -23.492 1.00 85.38 100 ASN A O 1
ATOM 782 N N . SER A 1 101 ? 5.904 4.934 -21.758 1.00 82.69 101 SER A N 1
ATOM 783 C CA . SER A 1 101 ? 6.338 6.111 -22.523 1.00 82.69 101 SER A CA 1
ATOM 784 C C . SER A 1 101 ? 7.781 6.008 -23.034 1.00 82.69 101 SER A C 1
ATOM 786 O O . SER A 1 101 ? 8.281 6.984 -23.594 1.00 82.69 101 SER A O 1
ATOM 788 N N . SER A 1 102 ? 8.463 4.883 -22.793 1.00 59.47 102 SER A N 1
ATOM 789 C CA . SER A 1 102 ? 9.875 4.655 -23.122 1.00 59.47 102 SER A CA 1
ATOM 790 C C . SER A 1 102 ? 10.051 3.536 -24.138 1.00 59.47 102 SER A C 1
ATOM 792 O O . SER A 1 102 ? 11.070 3.619 -24.855 1.00 59.47 102 SER A O 1
#

Secondary structure (DSSP, 8-state):
-----------------HHHHHHHHHHHHHHHHHHHHHHHHHTS-S-------S---------EEEEEETTEEEEEEHHHHHHHHHHHHHHHHHHHHHHH--

Organism: NCBI:txid185542

pLDDT: mean 77.26, std 18.39, range [41.44, 96.44]

Radius of gyration: 25.55 Å; chains: 1; bounding box: 34×29×100 Å

Sequence (102 aa):
MAATSPSSLSQASTTLDSGRDLINWVVLTQIRSHEVAIAELNNLPSSRLRKLTSKAPFFSSYNAVYQINGNIFFCTTVQKATAFEQRKIDTAKAKFQKLNSS